Protein AF-A0AAE1CSR0-F1 (afdb_monomer_lite)

Structure (mmCIF, N/CA/C/O backbone):
data_AF-A0AAE1CSR0-F1
#
_entry.id   AF-A0AAE1CSR0-F1
#
loop_
_atom_site.group_PDB
_atom_site.id
_atom_site.type_symbol
_atom_site.label_atom_id
_atom_site.label_alt_id
_atom_site.label_comp_id
_atom_site.label_asym_id
_atom_site.label_entity_id
_atom_site.label_seq_id
_atom_site.pdbx_PDB_ins_code
_atom_site.Cartn_x
_atom_site.Cartn_y
_atom_site.Cartn_z
_atom_site.occupancy
_atom_site.B_iso_or_equiv
_atom_site.auth_seq_id
_atom_site.auth_comp_id
_atom_site.auth_asym_id
_atom_site.auth_atom_id
_atom_site.pdbx_PDB_model_num
ATOM 1 N N . MET A 1 1 ? -35.427 7.237 5.110 1.00 43.56 1 MET A N 1
ATOM 2 C CA . MET A 1 1 ? -34.617 6.532 4.096 1.00 43.56 1 MET A CA 1
ATOM 3 C C . MET A 1 1 ? -33.176 6.600 4.562 1.00 43.56 1 MET A C 1
ATOM 5 O O . MET A 1 1 ? -32.589 7.671 4.486 1.00 43.56 1 MET A O 1
ATOM 9 N N . GLU A 1 2 ? -32.651 5.527 5.153 1.00 47.62 2 GLU A N 1
ATOM 10 C CA . GLU A 1 2 ? -31.220 5.471 5.465 1.00 47.62 2 GLU A CA 1
ATOM 11 C C . GLU A 1 2 ? -30.442 5.306 4.161 1.00 47.62 2 GLU A C 1
ATOM 13 O O . GLU A 1 2 ? -30.769 4.454 3.335 1.00 47.62 2 GLU A O 1
ATOM 18 N N . ALA A 1 3 ? -29.442 6.158 3.948 1.00 57.00 3 ALA A N 1
ATOM 19 C CA . ALA A 1 3 ? -28.520 5.986 2.842 1.00 57.00 3 ALA A CA 1
ATOM 20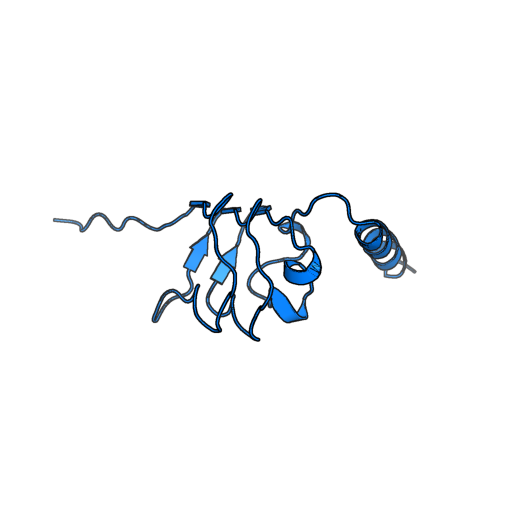 C C . ALA A 1 3 ? -27.727 4.693 3.069 1.00 57.00 3 ALA A C 1
ATOM 22 O O . ALA A 1 3 ? -27.115 4.515 4.122 1.00 57.00 3 ALA A O 1
ATOM 23 N N . ILE A 1 4 ? -27.709 3.803 2.080 1.00 58.78 4 ILE A N 1
ATOM 24 C CA . ILE A 1 4 ? -26.811 2.650 2.082 1.00 58.78 4 ILE A CA 1
ATOM 25 C C . ILE A 1 4 ? -25.391 3.199 1.917 1.00 58.78 4 ILE A C 1
ATOM 27 O O . ILE A 1 4 ? -24.982 3.590 0.826 1.00 58.78 4 ILE A O 1
ATOM 31 N N . ILE A 1 5 ? -24.641 3.281 3.015 1.00 60.94 5 ILE A N 1
ATOM 32 C CA . ILE A 1 5 ? -23.234 3.685 2.985 1.00 60.94 5 ILE A CA 1
ATOM 33 C C . ILE A 1 5 ? -22.405 2.430 2.714 1.00 60.94 5 ILE A C 1
ATOM 35 O O . ILE A 1 5 ? -21.973 1.744 3.641 1.00 60.94 5 ILE A O 1
ATOM 39 N N . THR A 1 6 ? -22.163 2.118 1.442 1.00 64.81 6 THR A N 1
ATOM 40 C CA . THR A 1 6 ? -21.176 1.100 1.064 1.00 64.81 6 THR A CA 1
ATOM 41 C C . THR A 1 6 ? -19.780 1.607 1.407 1.00 64.81 6 THR A C 1
ATOM 43 O O . THR A 1 6 ? -19.253 2.516 0.764 1.00 64.81 6 THR A O 1
ATOM 46 N N . LYS A 1 7 ? -19.179 1.035 2.452 1.00 80.06 7 LYS A N 1
ATOM 47 C CA . LYS A 1 7 ? -17.762 1.235 2.766 1.00 80.06 7 LYS A CA 1
ATOM 48 C C . LYS A 1 7 ? -16.947 0.250 1.941 1.00 80.06 7 LYS A C 1
ATOM 50 O O . LYS A 1 7 ? -17.181 -0.951 2.021 1.00 80.06 7 LYS A O 1
ATOM 55 N N . LEU A 1 8 ? -15.986 0.758 1.178 1.00 86.88 8 LEU A N 1
ATOM 56 C CA . LEU A 1 8 ? -15.003 -0.083 0.508 1.00 86.88 8 LEU A CA 1
ATOM 57 C C . LEU A 1 8 ? -14.151 -0.781 1.577 1.00 86.88 8 LEU A C 1
ATOM 59 O O . LEU A 1 8 ? -13.512 -0.103 2.379 1.00 86.88 8 LEU A O 1
ATOM 63 N N . MET A 1 9 ? -14.191 -2.113 1.610 1.00 91.75 9 MET A N 1
ATOM 64 C CA . MET A 1 9 ? -13.412 -2.937 2.546 1.00 91.75 9 MET A CA 1
ATOM 65 C C . MET A 1 9 ? -12.277 -3.680 1.846 1.00 91.75 9 MET A C 1
ATOM 67 O O . MET A 1 9 ? -11.209 -3.838 2.424 1.00 91.75 9 MET A O 1
ATOM 71 N N . HIS A 1 10 ? -12.485 -4.088 0.599 1.00 93.19 10 HIS A N 1
ATOM 72 C CA . HIS A 1 10 ? -11.519 -4.851 -0.178 1.00 93.19 10 HIS A CA 1
ATOM 73 C C . HIS A 1 10 ? -11.250 -4.101 -1.476 1.00 93.19 10 HIS A C 1
ATOM 75 O O . HIS A 1 10 ? -12.192 -3.758 -2.194 1.00 93.19 10 HIS A O 1
ATOM 81 N N . LEU A 1 11 ? -9.982 -3.820 -1.757 1.00 93.31 11 LEU A N 1
ATOM 82 C CA . LEU A 1 11 ? -9.557 -3.187 -2.999 1.00 93.31 11 LEU A CA 1
ATOM 83 C C . LEU A 1 11 ? -8.589 -4.118 -3.715 1.00 93.31 11 LEU A C 1
ATOM 85 O O . LEU A 1 11 ? -7.451 -4.284 -3.286 1.00 93.31 11 LEU A O 1
ATOM 89 N N . ASN A 1 12 ? -9.051 -4.710 -4.810 1.00 94.69 12 ASN A N 1
ATOM 90 C CA . ASN A 1 12 ? -8.216 -5.533 -5.666 1.00 94.69 12 ASN A CA 1
ATOM 91 C C . ASN A 1 12 ? -7.817 -4.731 -6.913 1.00 94.69 12 ASN A C 1
ATOM 93 O O . ASN A 1 12 ? -8.675 -4.323 -7.696 1.00 94.69 12 ASN A O 1
ATOM 97 N N . LEU A 1 13 ? -6.519 -4.484 -7.058 1.00 93.38 13 LEU A N 1
ATOM 98 C CA . LEU A 1 13 ? -5.888 -3.847 -8.212 1.00 93.38 13 LEU A CA 1
ATOM 99 C C . LEU A 1 13 ? -4.840 -4.778 -8.837 1.00 93.38 13 LEU A C 1
ATOM 101 O O . LEU A 1 13 ? -3.967 -4.309 -9.575 1.00 93.38 13 LEU A O 1
ATOM 105 N N . SER A 1 14 ? -4.890 -6.075 -8.529 1.00 94.75 14 SER A N 1
ATOM 106 C CA . SER A 1 14 ? -3.895 -7.015 -9.006 1.00 94.75 14 SER A CA 1
ATOM 107 C C . SER A 1 14 ? -3.962 -7.205 -10.510 1.00 94.75 14 SER A C 1
ATOM 109 O O . SER A 1 14 ? -4.998 -7.012 -11.151 1.00 94.75 14 SER A O 1
ATOM 111 N N . HIS A 1 15 ? -2.807 -7.524 -11.090 1.00 94.38 15 HIS A N 1
ATOM 112 C CA . HIS A 1 15 ? -2.637 -7.712 -12.530 1.00 94.38 15 HIS A CA 1
ATOM 113 C C . HIS A 1 15 ? -3.102 -6.512 -13.373 1.00 94.38 15 HIS A C 1
ATOM 115 O O . HIS A 1 15 ? -3.517 -6.658 -14.524 1.00 94.38 15 HIS A O 1
ATOM 121 N N . THR A 1 16 ? -3.006 -5.305 -12.815 1.00 92.94 16 THR A N 1
ATOM 122 C CA . THR A 1 16 ? -3.232 -4.056 -13.545 1.00 92.94 16 THR A CA 1
ATOM 123 C C . THR A 1 16 ? -1.910 -3.416 -13.975 1.00 92.94 16 THR A C 1
ATOM 125 O O . THR A 1 16 ? -0.841 -3.658 -13.411 1.00 92.94 16 THR A O 1
ATOM 128 N N . CYS A 1 17 ? -1.962 -2.532 -14.973 1.00 90.62 17 CYS A N 1
ATOM 129 C CA . CYS A 1 17 ? -0.789 -1.805 -15.470 1.00 90.62 17 CYS A CA 1
ATOM 130 C C . CYS A 1 17 ? -0.468 -0.544 -14.647 1.00 90.62 17 CYS A C 1
ATOM 132 O O . CYS A 1 17 ? -0.094 0.489 -15.203 1.00 90.62 17 CYS A O 1
ATOM 134 N N . ILE A 1 18 ? -0.617 -0.599 -13.321 1.00 90.88 18 ILE A N 1
ATOM 135 C CA . ILE A 1 18 ? -0.218 0.511 -12.452 1.00 90.88 18 ILE A CA 1
ATOM 136 C C . ILE A 1 18 ? 1.310 0.589 -12.443 1.00 90.88 18 ILE A C 1
ATOM 138 O O . ILE A 1 18 ? 1.989 -0.320 -11.970 1.00 90.88 18 ILE A O 1
ATOM 142 N N . MET A 1 19 ? 1.847 1.687 -12.976 1.00 90.44 19 MET A N 1
ATOM 143 C CA . MET A 1 19 ? 3.293 1.932 -13.049 1.00 90.44 19 MET A CA 1
ATOM 144 C C . MET A 1 19 ? 3.794 2.913 -11.986 1.00 90.44 19 MET A C 1
ATOM 146 O O . MET A 1 19 ? 4.971 2.884 -11.623 1.00 90.44 19 MET A O 1
ATOM 150 N N . ARG A 1 20 ? 2.909 3.780 -11.485 1.00 90.94 20 ARG A N 1
ATOM 151 C CA . ARG A 1 20 ? 3.233 4.820 -10.508 1.00 90.94 20 ARG A CA 1
ATOM 152 C C . ARG A 1 20 ? 2.142 4.913 -9.454 1.00 90.94 20 ARG A C 1
ATOM 154 O O . ARG A 1 20 ? 0.965 5.019 -9.790 1.00 90.94 20 ARG A O 1
ATOM 161 N N . LEU A 1 21 ? 2.555 4.922 -8.192 1.00 90.19 21 LEU A N 1
ATOM 162 C CA . LEU A 1 21 ? 1.708 5.272 -7.056 1.00 90.19 21 LEU A CA 1
ATOM 163 C C . LEU A 1 21 ? 2.064 6.696 -6.628 1.00 90.19 21 LEU A C 1
ATOM 165 O O . LEU A 1 21 ? 3.072 6.917 -5.956 1.00 90.19 21 LEU A O 1
ATOM 169 N N . ALA A 1 22 ? 1.262 7.667 -7.065 1.00 88.06 22 ALA A N 1
ATOM 170 C CA . ALA A 1 22 ? 1.463 9.067 -6.708 1.00 88.06 22 ALA A CA 1
ATOM 171 C C . ALA A 1 22 ? 1.005 9.340 -5.267 1.00 88.06 22 ALA A C 1
ATOM 173 O O . ALA A 1 22 ? 0.152 8.624 -4.723 1.00 88.06 22 ALA A O 1
ATOM 174 N N . ALA A 1 23 ? 1.538 10.392 -4.653 1.00 84.38 23 ALA A N 1
ATOM 175 C CA . ALA A 1 23 ? 1.142 10.808 -3.318 1.00 84.38 23 ALA A CA 1
ATOM 176 C C . ALA A 1 23 ? -0.379 11.019 -3.259 1.00 84.38 23 ALA A C 1
ATOM 178 O O . ALA A 1 23 ? -0.977 11.567 -4.184 1.00 84.38 23 ALA A O 1
ATOM 179 N N . PHE A 1 24 ? -1.015 10.579 -2.171 1.00 79.75 24 PHE A N 1
ATOM 180 C CA . PHE A 1 24 ? -2.463 10.721 -1.956 1.00 79.75 24 PHE A CA 1
ATOM 181 C C . PHE A 1 24 ? -3.376 9.982 -2.956 1.00 79.75 24 PHE A C 1
ATOM 183 O O . PHE A 1 24 ? -4.594 10.168 -2.902 1.00 79.75 24 PHE A O 1
ATOM 190 N N . THR A 1 25 ? -2.836 9.114 -3.825 1.00 79.25 25 THR A N 1
ATOM 191 C CA . THR A 1 25 ? -3.640 8.310 -4.773 1.00 79.25 25 THR A CA 1
ATOM 192 C C . THR A 1 25 ? -4.674 7.451 -4.045 1.00 79.25 25 THR A C 1
ATOM 194 O O . THR A 1 25 ? -5.803 7.316 -4.503 1.00 79.25 25 THR A O 1
ATOM 197 N N . LEU A 1 26 ? -4.306 6.908 -2.882 1.00 77.50 26 LEU A N 1
ATOM 198 C CA . LEU A 1 26 ? -5.182 6.087 -2.043 1.00 77.50 26 LEU A CA 1
ATOM 199 C C . LEU A 1 26 ? -5.737 6.868 -0.839 1.00 77.50 26 LEU A C 1
ATOM 201 O O . LEU A 1 26 ? -6.078 6.279 0.188 1.00 77.50 26 LEU A O 1
ATOM 205 N N . HIS A 1 27 ? -5.815 8.201 -0.940 1.00 74.62 27 HIS A N 1
ATOM 206 C CA . HIS A 1 27 ? -6.426 9.023 0.099 1.00 74.62 27 HIS A CA 1
ATOM 207 C C . HIS A 1 27 ? -7.945 9.083 -0.093 1.00 74.62 27 HIS A C 1
ATOM 209 O O . HIS A 1 27 ? -8.461 9.425 -1.157 1.00 74.62 27 HIS A O 1
ATOM 215 N N . GLY A 1 28 ? -8.680 8.792 0.977 1.00 61.25 28 GLY A N 1
ATOM 216 C CA . GLY A 1 28 ? -10.138 8.778 0.970 1.00 61.25 28 GLY A CA 1
ATOM 217 C C . GLY A 1 28 ? -10.827 10.132 1.042 1.00 61.25 28 GLY A C 1
ATOM 218 O O . GLY A 1 28 ? -11.912 10.242 1.620 1.00 61.25 28 GLY A O 1
ATOM 219 N N . GLY A 1 29 ? -10.213 11.187 0.508 1.00 67.94 29 GLY A N 1
ATOM 220 C CA . GLY A 1 29 ? -10.704 12.544 0.710 1.00 67.94 29 GLY A CA 1
ATOM 221 C C . GLY A 1 29 ? -10.481 12.999 2.156 1.00 67.94 29 GLY A C 1
ATOM 222 O O . GLY A 1 29 ? -9.417 12.835 2.747 1.00 67.94 29 GLY A O 1
ATOM 223 N N . ARG A 1 30 ? -11.536 13.535 2.782 1.00 60.59 30 ARG A N 1
ATOM 224 C CA . ARG A 1 30 ? -11.489 14.042 4.169 1.00 60.59 30 ARG A CA 1
ATOM 225 C C . ARG A 1 30 ? -11.413 12.945 5.242 1.00 60.59 30 ARG A C 1
ATOM 227 O O . ARG A 1 30 ? -11.349 13.273 6.424 1.00 60.59 30 ARG A O 1
ATOM 234 N N . LYS A 1 31 ? -11.491 11.662 4.870 1.00 67.00 31 LYS A N 1
ATOM 235 C CA . LYS A 1 31 ? -11.490 10.526 5.803 1.00 67.00 31 LYS A CA 1
ATOM 236 C C . LYS A 1 31 ? -10.503 9.459 5.350 1.00 67.00 31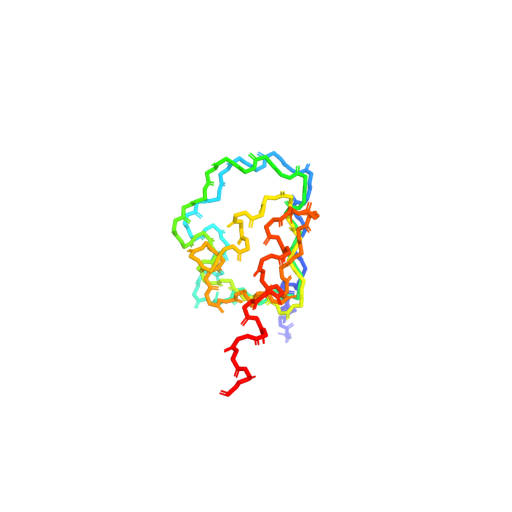 LYS A C 1
ATOM 238 O O . LYS A 1 31 ? -10.308 9.249 4.159 1.00 67.00 31 LYS A O 1
ATOM 243 N N . PHE A 1 32 ? -9.920 8.764 6.321 1.00 75.06 32 PHE A N 1
ATOM 244 C CA . PHE A 1 32 ? -9.062 7.623 6.044 1.00 75.06 32 PHE A CA 1
ATOM 245 C C . PHE A 1 32 ? -9.862 6.509 5.364 1.00 75.06 32 PHE A C 1
ATOM 247 O O . PHE A 1 32 ? -10.944 6.148 5.839 1.00 75.06 32 PHE A O 1
ATOM 254 N N . TRP A 1 33 ? -9.322 5.939 4.289 1.00 87.31 33 TRP A N 1
ATOM 255 C CA . TRP A 1 33 ? -9.796 4.650 3.801 1.00 87.31 33 TRP A CA 1
ATOM 256 C C . TRP A 1 33 ? -9.382 3.578 4.795 1.00 87.31 33 TRP A C 1
ATOM 258 O O . TRP A 1 33 ? -8.237 3.533 5.232 1.00 87.31 33 TRP A O 1
ATOM 268 N N . ARG A 1 34 ? -10.340 2.748 5.196 1.00 90.75 34 ARG A N 1
ATOM 269 C CA . ARG A 1 34 ? -10.113 1.618 6.091 1.00 90.75 34 ARG A CA 1
ATOM 270 C C . ARG A 1 34 ? -10.428 0.361 5.310 1.00 90.75 34 ARG A C 1
ATOM 272 O O . ARG A 1 34 ? -11.595 -0.002 5.202 1.00 90.75 34 ARG A O 1
ATOM 279 N N . LEU A 1 35 ? -9.389 -0.233 4.747 1.00 93.00 35 LEU A N 1
ATOM 280 C CA . LEU A 1 35 ? -9.483 -1.492 4.035 1.00 93.00 35 LEU A CA 1
ATOM 281 C C . LEU A 1 35 ? -9.177 -2.637 4.995 1.00 93.00 35 LEU A C 1
ATOM 283 O O . LEU A 1 35 ? -8.299 -2.535 5.851 1.00 93.00 35 LEU A O 1
ATOM 287 N N . VAL A 1 36 ? -9.915 -3.721 4.831 1.00 95.38 36 VAL A N 1
ATOM 288 C CA . VAL A 1 36 ? -9.553 -5.037 5.342 1.00 95.38 36 VAL A CA 1
ATOM 289 C C . VAL A 1 36 ? -8.396 -5.570 4.501 1.00 95.38 36 VAL A C 1
ATOM 291 O O . VAL A 1 36 ? -7.348 -5.875 5.066 1.00 95.38 36 VAL A O 1
ATOM 294 N N . SER A 1 37 ? -8.539 -5.545 3.167 1.00 95.38 37 SER A N 1
ATOM 295 C CA . SER A 1 37 ? -7.486 -5.993 2.253 1.00 95.38 37 SER A CA 1
ATOM 296 C C . SER A 1 37 ? -7.211 -5.065 1.062 1.00 95.38 37 SER A C 1
ATOM 298 O O . SER A 1 37 ? -8.110 -4.401 0.531 1.00 95.38 37 SER A O 1
ATOM 300 N N . LEU A 1 38 ? -5.941 -5.032 0.649 1.00 95.12 38 LEU A N 1
ATOM 301 C CA . LEU A 1 38 ? -5.435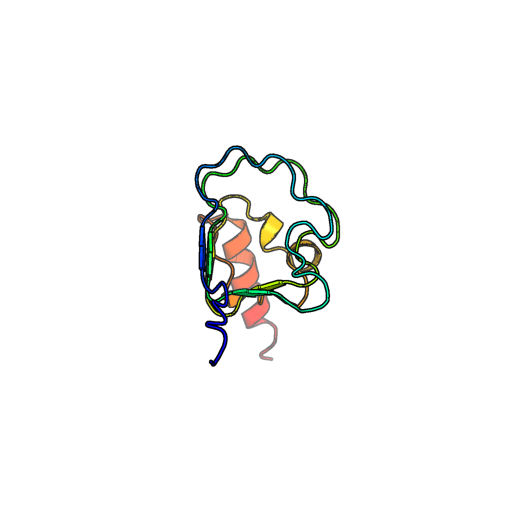 -4.364 -0.550 1.00 95.12 38 LEU A CA 1
ATOM 302 C C . LEU A 1 38 ? -4.568 -5.338 -1.351 1.00 95.12 38 LEU A C 1
ATOM 304 O O . LEU A 1 38 ? -3.542 -5.794 -0.856 1.00 95.12 38 LEU A O 1
ATOM 308 N N . ASP A 1 39 ? -4.927 -5.597 -2.603 1.00 95.31 39 ASP A N 1
ATOM 309 C CA . ASP A 1 39 ? -4.121 -6.432 -3.492 1.00 95.31 39 ASP A CA 1
ATOM 310 C C . ASP A 1 39 ? -3.502 -5.595 -4.620 1.00 95.31 39 ASP A C 1
ATOM 312 O O . ASP A 1 39 ? -4.207 -5.003 -5.440 1.00 95.31 39 ASP A O 1
ATOM 316 N N . LEU A 1 40 ? -2.171 -5.525 -4.617 1.00 93.69 40 LEU A N 1
ATOM 317 C CA . LEU A 1 40 ? -1.307 -4.912 -5.625 1.00 93.69 40 LEU A CA 1
ATOM 318 C C . LEU A 1 40 ? -0.355 -5.960 -6.234 1.00 93.69 40 LEU A C 1
ATOM 320 O O . LEU A 1 40 ? 0.709 -5.607 -6.734 1.00 93.69 40 LEU A O 1
ATOM 324 N N . SER A 1 41 ? -0.670 -7.253 -6.170 1.00 92.69 41 SER A N 1
ATOM 325 C CA . SER A 1 41 ? 0.121 -8.285 -6.856 1.00 92.69 41 SER A CA 1
ATOM 326 C C . SER A 1 41 ? 0.045 -8.129 -8.382 1.00 92.69 41 SER A C 1
ATOM 328 O O . SER A 1 41 ? -0.907 -7.582 -8.934 1.00 92.69 41 SER A O 1
ATOM 330 N N . GLY A 1 42 ? 1.084 -8.531 -9.109 1.00 90.62 42 GLY A N 1
ATOM 331 C CA . GLY A 1 42 ? 1.124 -8.447 -10.569 1.00 90.62 42 GLY A CA 1
ATOM 332 C C . GLY A 1 42 ? 1.100 -7.027 -11.155 1.00 90.62 42 GLY A C 1
ATOM 333 O O . GLY A 1 42 ? 0.879 -6.877 -12.360 1.00 90.62 42 GLY A O 1
ATOM 334 N N . VAL A 1 43 ? 1.307 -5.981 -10.345 1.00 89.25 43 VAL A N 1
ATOM 335 C CA . VAL A 1 43 ? 1.449 -4.597 -10.829 1.00 89.25 43 VAL A CA 1
ATOM 336 C C . VAL A 1 43 ? 2.902 -4.280 -11.178 1.00 89.25 43 VAL A C 1
ATOM 338 O O . VAL A 1 43 ? 3.843 -4.816 -10.599 1.00 89.25 43 VAL A O 1
ATOM 341 N N . HIS A 1 44 ? 3.102 -3.339 -12.098 1.00 87.56 44 HIS A N 1
ATOM 342 C CA . HIS A 1 44 ? 4.427 -2.972 -12.608 1.00 87.56 44 HIS A CA 1
ATOM 343 C C . HIS A 1 44 ? 4.923 -1.657 -11.999 1.00 87.56 44 HIS A C 1
ATOM 345 O O . HIS A 1 44 ? 5.411 -0.777 -12.714 1.00 87.56 44 HIS A O 1
ATOM 351 N N . VAL A 1 45 ? 4.763 -1.499 -10.683 1.00 87.62 45 VAL A N 1
ATOM 352 C CA . VAL A 1 45 ? 5.094 -0.256 -9.978 1.00 87.62 45 VAL A CA 1
ATOM 353 C C . VAL A 1 45 ? 6.601 0.000 -10.045 1.00 87.62 45 VAL A C 1
ATOM 355 O O . VAL A 1 45 ? 7.404 -0.742 -9.488 1.00 87.62 45 VAL A O 1
ATOM 358 N N . LYS A 1 46 ? 6.980 1.083 -10.727 1.00 85.75 46 LYS A N 1
ATOM 359 C CA . LYS A 1 46 ? 8.364 1.567 -10.851 1.00 85.75 46 LYS A CA 1
ATOM 360 C C . LYS A 1 46 ? 8.636 2.741 -9.923 1.00 85.75 46 LYS A C 1
ATOM 362 O O . LYS A 1 46 ? 9.746 2.893 -9.421 1.00 85.75 46 LYS A O 1
ATOM 367 N N . GLU A 1 47 ? 7.611 3.551 -9.683 1.00 88.94 47 GLU A N 1
ATOM 368 C CA . GLU A 1 47 ? 7.705 4.792 -8.925 1.00 88.94 47 GLU A CA 1
ATOM 369 C C . GLU A 1 47 ? 6.656 4.812 -7.817 1.00 88.94 47 GLU A C 1
ATOM 371 O O . GLU A 1 47 ? 5.464 4.608 -8.055 1.00 88.94 47 GLU A O 1
ATOM 376 N N . VAL A 1 48 ? 7.110 5.073 -6.594 1.00 90.00 48 VAL A N 1
ATOM 377 C CA . VAL A 1 48 ? 6.243 5.242 -5.429 1.00 90.00 48 VAL A CA 1
ATOM 378 C C . VAL A 1 48 ? 6.630 6.542 -4.768 1.00 90.00 48 VAL A C 1
ATOM 380 O O . VAL A 1 48 ? 7.751 6.692 -4.283 1.00 90.00 48 VAL A O 1
ATOM 383 N N . GLU A 1 49 ? 5.713 7.496 -4.781 1.00 90.25 49 GLU A N 1
ATOM 384 C CA . GLU A 1 49 ? 5.960 8.783 -4.155 1.00 90.25 49 GLU A CA 1
ATOM 385 C C . GLU A 1 49 ? 5.798 8.705 -2.635 1.00 90.25 49 GLU A C 1
ATOM 387 O O . GLU A 1 49 ? 4.963 7.941 -2.129 1.00 90.25 49 GLU A O 1
ATOM 392 N N . PRO A 1 50 ? 6.540 9.533 -1.880 1.00 85.44 50 PRO A N 1
ATOM 393 C CA . PRO A 1 50 ? 6.321 9.685 -0.451 1.00 85.44 50 PRO A CA 1
ATOM 394 C C . PRO A 1 50 ? 4.852 9.998 -0.147 1.00 85.44 50 PRO A C 1
ATOM 396 O O . PRO A 1 50 ? 4.268 10.938 -0.684 1.00 85.44 50 PRO A O 1
ATOM 399 N N . GLY A 1 51 ? 4.240 9.204 0.731 1.00 85.19 51 GLY A N 1
ATOM 400 C CA . GLY A 1 51 ? 2.835 9.381 1.094 1.00 85.19 51 GLY A CA 1
ATOM 401 C C . GLY A 1 51 ? 1.827 8.840 0.074 1.00 85.19 51 GLY A C 1
ATOM 402 O O . GLY A 1 51 ? 0.653 9.204 0.153 1.00 85.19 51 GLY A O 1
ATOM 403 N N . ALA A 1 52 ? 2.225 7.950 -0.841 1.00 88.62 52 ALA A N 1
ATOM 404 C CA . ALA A 1 52 ? 1.298 7.224 -1.720 1.00 88.62 52 ALA A CA 1
ATOM 405 C C . ALA A 1 52 ? 0.150 6.527 -0.957 1.00 88.62 52 ALA A C 1
ATOM 407 O O . ALA A 1 52 ? -0.999 6.546 -1.401 1.00 88.62 52 ALA A O 1
ATOM 408 N N . PHE A 1 53 ? 0.446 5.993 0.233 1.00 90.25 53 PHE A N 1
ATOM 409 C CA . PHE A 1 53 ? -0.520 5.354 1.137 1.00 90.25 53 PHE A CA 1
ATOM 410 C C . PHE A 1 53 ? -1.024 6.282 2.255 1.00 90.25 53 PHE A C 1
ATOM 412 O O . PHE A 1 53 ? -1.707 5.848 3.184 1.00 90.25 53 PHE A O 1
ATOM 419 N N . ARG A 1 54 ? -0.697 7.580 2.215 1.00 87.31 54 ARG A N 1
ATOM 420 C CA . ARG A 1 54 ? -1.145 8.522 3.245 1.00 87.31 54 ARG A CA 1
ATOM 421 C C . ARG A 1 54 ? -2.665 8.641 3.199 1.00 87.31 54 ARG A C 1
ATOM 423 O O . ARG A 1 54 ? -3.240 8.969 2.167 1.00 87.31 54 ARG A O 1
ATOM 430 N N . GLY A 1 55 ? -3.312 8.424 4.341 1.00 86.62 55 GLY A N 1
ATOM 431 C CA . GLY A 1 55 ? -4.774 8.397 4.405 1.00 86.62 55 GLY A CA 1
ATOM 432 C C . GLY A 1 55 ? -5.380 7.005 4.206 1.00 86.62 55 GLY A C 1
ATOM 433 O O . GLY A 1 55 ? -6.602 6.892 4.233 1.00 86.62 55 GLY A O 1
ATOM 434 N N . LEU A 1 56 ? -4.565 5.957 4.061 1.00 90.44 56 LEU A N 1
ATOM 435 C CA . LEU A 1 56 ? -5.011 4.570 3.982 1.00 90.44 56 LEU A CA 1
ATOM 436 C C . LEU A 1 56 ? -4.643 3.806 5.258 1.00 90.44 56 LEU A C 1
ATOM 438 O O . LEU A 1 56 ? -3.515 3.896 5.738 1.00 90.44 56 LEU A O 1
ATOM 442 N N . LYS A 1 57 ? -5.591 3.033 5.789 1.00 92.25 57 LYS A N 1
ATOM 443 C CA . LYS A 1 57 ? -5.369 2.040 6.837 1.00 92.25 57 LYS A CA 1
ATOM 444 C C . LYS A 1 57 ? -5.741 0.662 6.309 1.00 92.25 57 LYS A C 1
ATOM 446 O O . LYS A 1 57 ? -6.905 0.455 5.969 1.00 92.25 57 LYS A O 1
ATOM 451 N N . VAL A 1 58 ? -4.778 -0.254 6.266 1.00 93.81 58 VAL A N 1
ATOM 452 C CA . VAL A 1 58 ? -5.008 -1.662 5.911 1.00 93.81 58 VAL A CA 1
ATOM 453 C C . VAL A 1 58 ? -4.974 -2.478 7.194 1.00 93.81 58 VAL A C 1
ATOM 455 O O . VAL A 1 58 ? -4.019 -2.379 7.962 1.00 93.81 58 VAL A O 1
ATOM 458 N N . MET A 1 59 ? -6.058 -3.197 7.470 1.00 92.94 59 MET A N 1
ATOM 459 C CA . MET A 1 59 ? -6.275 -3.840 8.763 1.00 92.94 59 MET A CA 1
ATOM 460 C C . MET A 1 59 ? -5.759 -5.273 8.822 1.00 92.94 59 MET A C 1
ATOM 462 O O . MET A 1 59 ? -5.286 -5.664 9.884 1.00 92.94 59 MET A O 1
ATOM 466 N N . GLU A 1 60 ? -5.845 -6.024 7.724 1.00 95.12 60 GLU A N 1
ATOM 467 C CA . GLU A 1 60 ? -5.544 -7.459 7.734 1.00 95.12 60 GLU A CA 1
ATOM 468 C C . GLU A 1 60 ? -4.485 -7.814 6.693 1.00 95.12 60 GLU A C 1
ATOM 470 O O . GLU A 1 60 ? -3.415 -8.273 7.076 1.00 95.12 60 GLU A O 1
ATOM 475 N N . GLU A 1 61 ? -4.720 -7.530 5.407 1.00 94.38 61 GLU A N 1
ATOM 476 C CA . GLU A 1 61 ? -3.872 -8.076 4.335 1.00 94.38 61 GLU A CA 1
ATOM 477 C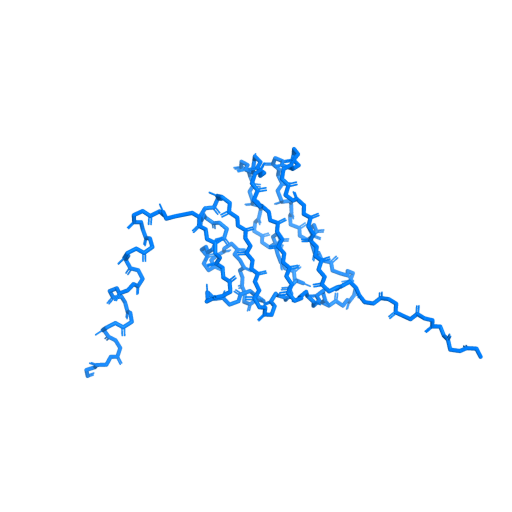 C . GLU A 1 61 ? -3.515 -7.039 3.260 1.00 94.38 61 GLU A C 1
ATOM 479 O O . GLU A 1 61 ? -4.370 -6.362 2.689 1.00 94.38 61 GLU A O 1
ATOM 484 N N . MET A 1 62 ? -2.230 -6.929 2.939 1.00 93.88 62 MET A N 1
ATOM 485 C CA . MET A 1 62 ? -1.700 -6.179 1.806 1.00 93.88 62 MET A CA 1
ATOM 486 C C . MET A 1 62 ? -0.803 -7.093 0.979 1.00 93.88 62 MET A C 1
ATOM 488 O O . MET A 1 62 ? 0.270 -7.466 1.439 1.00 93.88 62 MET A O 1
ATOM 492 N N . HIS A 1 63 ? -1.199 -7.398 -0.253 1.00 93.94 63 HIS A N 1
ATOM 493 C CA . HIS A 1 63 ? -0.398 -8.206 -1.172 1.00 93.94 63 HIS A CA 1
ATOM 494 C C . HIS A 1 63 ? 0.323 -7.325 -2.191 1.00 93.94 63 HIS A C 1
ATOM 496 O O . HIS A 1 63 ? -0.253 -6.377 -2.724 1.00 93.94 63 HIS A O 1
ATOM 502 N N . SER A 1 64 ? 1.594 -7.617 -2.460 1.00 90.44 64 SER A N 1
ATOM 503 C CA . SER A 1 64 ? 2.395 -6.911 -3.463 1.00 90.44 64 SER A CA 1
ATOM 504 C C . SER A 1 64 ? 3.568 -7.765 -3.920 1.00 90.44 64 SER A C 1
ATOM 506 O O . SER A 1 64 ? 4.260 -8.344 -3.091 1.00 90.44 64 SER A O 1
ATOM 508 N N . ASP A 1 65 ? 3.885 -7.743 -5.213 1.00 88.31 65 ASP A N 1
ATOM 509 C CA . ASP A 1 65 ? 5.122 -8.361 -5.720 1.00 88.31 65 ASP A CA 1
ATOM 510 C C . ASP A 1 65 ? 6.347 -7.451 -5.537 1.00 88.31 65 ASP A C 1
ATOM 512 O O . ASP A 1 65 ? 7.494 -7.878 -5.659 1.00 88.31 65 ASP A O 1
ATOM 516 N N . TYR A 1 66 ? 6.115 -6.178 -5.212 1.00 86.75 66 TYR A N 1
ATOM 517 C CA . TYR A 1 66 ? 7.157 -5.191 -4.977 1.00 86.75 66 TYR A CA 1
ATOM 518 C C . TYR A 1 66 ? 7.420 -5.025 -3.477 1.00 86.75 66 TYR A C 1
ATOM 520 O O . TYR A 1 66 ? 6.713 -4.286 -2.785 1.00 86.75 66 TYR A O 1
ATOM 528 N N . PHE A 1 67 ? 8.466 -5.690 -2.976 1.00 84.31 67 PHE A N 1
ATOM 529 C CA . PHE A 1 67 ? 8.834 -5.722 -1.551 1.00 84.31 67 PHE A CA 1
ATOM 530 C C . PHE A 1 67 ? 9.066 -4.338 -0.931 1.00 84.31 67 PHE A C 1
ATOM 532 O O . PHE A 1 67 ? 8.794 -4.129 0.252 1.00 84.31 67 PHE A O 1
ATOM 539 N N . LYS A 1 68 ? 9.515 -3.355 -1.727 1.00 86.56 68 LYS A N 1
ATOM 540 C CA . LYS A 1 68 ? 9.739 -1.987 -1.237 1.00 86.56 68 LYS A CA 1
ATOM 541 C C . LYS A 1 68 ? 8.453 -1.314 -0.763 1.00 86.56 68 LYS A C 1
ATOM 543 O O . LYS A 1 68 ? 8.537 -0.381 0.031 1.00 86.56 68 LYS A O 1
ATOM 548 N N . LEU A 1 69 ? 7.276 -1.786 -1.190 1.00 87.31 69 LEU A N 1
ATOM 549 C CA . LEU A 1 69 ? 6.008 -1.296 -0.646 1.00 87.31 69 LEU A CA 1
ATOM 550 C C . LEU A 1 69 ? 5.862 -1.612 0.843 1.00 87.31 69 LEU A C 1
ATOM 552 O O . LEU A 1 69 ? 5.253 -0.815 1.539 1.00 87.31 69 LEU A O 1
ATOM 556 N N . CYS A 1 70 ? 6.466 -2.691 1.351 1.00 87.50 70 CYS A N 1
ATOM 557 C CA . CYS A 1 70 ? 6.416 -3.049 2.772 1.00 87.50 70 CYS A CA 1
ATOM 558 C C . CYS A 1 70 ? 7.425 -2.278 3.643 1.00 87.50 70 CYS A C 1
ATOM 560 O O . CYS A 1 70 ? 7.366 -2.351 4.877 1.00 87.50 70 CYS A O 1
ATOM 562 N N . CYS A 1 71 ? 8.346 -1.513 3.044 1.00 87.12 71 CYS A N 1
ATOM 563 C CA . CYS A 1 71 ? 9.288 -0.692 3.800 1.00 87.12 71 CYS A CA 1
ATOM 564 C C . CYS A 1 71 ? 8.530 0.374 4.616 1.00 87.12 71 CYS A C 1
ATOM 566 O O . CYS A 1 71 ? 7.669 1.055 4.050 1.00 87.12 71 CYS A O 1
ATOM 568 N N . PRO A 1 72 ? 8.852 0.579 5.912 1.00 86.12 72 PRO A N 1
ATOM 569 C CA . PRO A 1 72 ? 8.160 1.544 6.775 1.00 86.12 72 PRO A CA 1
ATOM 570 C C . PRO A 1 72 ? 8.058 2.955 6.180 1.00 86.12 72 PRO A C 1
ATOM 572 O O . PRO A 1 72 ? 7.041 3.624 6.345 1.00 86.12 72 PRO A O 1
ATOM 575 N N . GLN A 1 73 ? 9.085 3.385 5.439 1.00 85.56 73 GLN A N 1
ATOM 576 C CA . GLN A 1 73 ? 9.142 4.697 4.790 1.00 85.56 73 GLN A CA 1
ATOM 577 C C . GLN A 1 73 ? 8.114 4.847 3.657 1.00 85.56 73 GLN A C 1
ATOM 579 O O . GLN A 1 73 ? 7.696 5.963 3.358 1.00 85.56 73 GLN A O 1
ATOM 584 N N . ILE A 1 74 ? 7.717 3.737 3.027 1.00 88.00 74 ILE A N 1
ATOM 585 C CA . ILE A 1 74 ? 6.782 3.710 1.901 1.00 88.00 74 ILE A CA 1
ATOM 586 C C . ILE A 1 74 ? 5.356 3.447 2.391 1.00 88.00 74 ILE A C 1
ATOM 588 O O . ILE A 1 74 ? 4.478 4.270 2.133 1.00 88.00 74 ILE A O 1
ATOM 592 N N . ARG A 1 75 ? 5.124 2.352 3.133 1.00 87.38 75 ARG A N 1
ATOM 593 C CA . ARG A 1 75 ? 3.780 1.976 3.624 1.00 87.38 75 ARG A CA 1
ATOM 594 C C . ARG A 1 75 ? 3.185 2.973 4.620 1.00 87.38 75 ARG A C 1
ATOM 596 O O . ARG A 1 75 ? 1.967 3.115 4.702 1.00 87.38 75 ARG A O 1
ATOM 603 N N . GLY A 1 76 ? 4.038 3.678 5.362 1.00 87.88 76 GLY A N 1
ATOM 604 C CA . GLY A 1 76 ? 3.622 4.589 6.423 1.00 87.88 76 GLY A CA 1
ATOM 605 C C . GLY A 1 76 ? 2.968 3.879 7.616 1.00 87.88 76 GLY A C 1
ATOM 606 O O . GLY A 1 76 ? 2.908 2.656 7.703 1.00 87.88 76 GLY A O 1
ATOM 607 N N . GLU A 1 77 ? 2.468 4.665 8.567 1.00 88.12 77 GLU A N 1
ATOM 608 C CA . GLU A 1 77 ? 1.937 4.152 9.843 1.00 88.12 77 GLU A CA 1
ATOM 609 C C . GLU A 1 77 ? 0.572 3.457 9.717 1.00 88.12 77 GLU A C 1
ATOM 611 O O . GLU A 1 77 ? 0.178 2.680 10.585 1.00 88.12 77 GLU A O 1
ATOM 616 N N . GLY A 1 78 ? -0.171 3.736 8.643 1.00 89.62 78 GLY A N 1
ATOM 617 C CA . GLY A 1 78 ? -1.515 3.193 8.432 1.00 89.62 78 GLY A CA 1
ATOM 618 C C . GLY A 1 78 ? -1.540 1.712 8.047 1.00 89.62 78 GLY A C 1
ATOM 619 O O . GLY A 1 78 ? -2.584 1.072 8.147 1.00 89.62 78 GLY A O 1
ATOM 620 N N . ILE A 1 79 ? -0.409 1.153 7.627 1.00 91.06 79 ILE A N 1
ATOM 621 C CA . ILE A 1 79 ? -0.293 -0.233 7.172 1.00 91.06 79 ILE A CA 1
ATOM 622 C C . ILE A 1 79 ? 0.747 -0.901 8.070 1.00 91.06 79 ILE A C 1
ATOM 624 O O . ILE A 1 79 ? 1.926 -0.593 7.914 1.00 91.06 79 ILE A O 1
ATOM 628 N N . PRO A 1 80 ? 0.364 -1.749 9.039 1.00 90.25 80 PRO A N 1
ATOM 629 C CA . PRO A 1 80 ? 1.314 -2.456 9.898 1.00 90.25 80 PRO A CA 1
ATOM 630 C C . PRO A 1 80 ? 2.256 -3.389 9.119 1.00 90.25 80 PRO A C 1
ATOM 632 O O . PRO A 1 80 ? 1.969 -3.785 7.999 1.00 90.25 80 PRO A O 1
ATOM 635 N N . ALA A 1 81 ? 3.405 -3.752 9.701 1.00 87.25 81 ALA A N 1
ATOM 636 C CA . ALA A 1 81 ? 4.379 -4.608 9.007 1.00 87.25 81 ALA A CA 1
ATOM 637 C C . ALA A 1 81 ? 3.823 -6.015 8.754 1.00 87.25 81 ALA A C 1
ATOM 639 O O . ALA A 1 81 ? 4.001 -6.566 7.674 1.00 87.25 81 ALA A O 1
ATOM 640 N N . TYR A 1 82 ? 3.126 -6.560 9.755 1.00 86.25 82 TYR A N 1
ATOM 641 C CA . TYR A 1 82 ? 2.599 -7.923 9.743 1.00 86.25 82 TYR A CA 1
ATOM 642 C C . TYR A 1 82 ? 1.473 -8.137 8.724 1.00 86.25 82 TYR A C 1
ATOM 644 O O . TYR A 1 82 ? 1.202 -9.279 8.377 1.00 86.25 82 TYR A O 1
ATOM 652 N N . THR A 1 83 ? 0.823 -7.066 8.253 1.00 90.25 83 THR A N 1
ATOM 653 C CA . THR A 1 83 ? -0.228 -7.158 7.229 1.00 90.25 83 THR A CA 1
ATOM 654 C C . THR A 1 83 ? 0.350 -7.200 5.816 1.00 90.25 83 THR A C 1
ATOM 656 O O . THR A 1 83 ? -0.392 -7.409 4.867 1.00 90.25 83 THR A O 1
ATOM 659 N N . CYS A 1 84 ? 1.653 -6.951 5.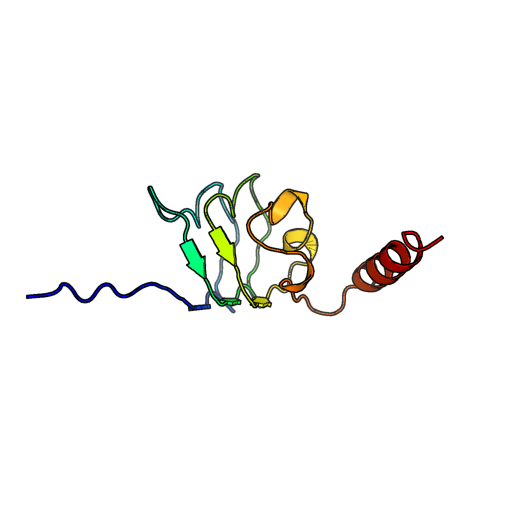637 1.00 90.50 84 CYS A N 1
ATOM 660 C CA . CYS A 1 84 ? 2.269 -6.836 4.321 1.00 90.50 84 CYS A CA 1
ATOM 661 C C . CYS A 1 84 ? 2.864 -8.175 3.874 1.00 90.50 84 CYS A C 1
ATOM 663 O O . CYS A 1 84 ? 3.811 -8.685 4.472 1.00 90.50 84 CYS A O 1
ATOM 665 N N . HIS A 1 85 ? 2.317 -8.725 2.795 1.00 90.00 85 HIS A N 1
ATOM 666 C CA . HIS A 1 85 ? 2.673 -10.011 2.217 1.00 90.00 85 HIS A CA 1
ATOM 667 C C . HIS A 1 85 ? 3.273 -9.804 0.828 1.00 90.00 85 HIS A C 1
ATOM 669 O O . HIS A 1 85 ? 2.601 -9.369 -0.109 1.00 90.00 85 HIS A O 1
ATOM 675 N N . THR A 1 86 ? 4.548 -10.145 0.684 1.00 82.12 86 THR A N 1
ATOM 676 C CA . THR A 1 86 ? 5.246 -10.144 -0.604 1.00 82.12 86 THR A CA 1
ATOM 677 C C . THR A 1 86 ? 5.766 -11.541 -0.911 1.00 82.12 86 THR A C 1
ATOM 679 O O . THR A 1 86 ? 6.050 -12.288 0.032 1.00 82.12 86 THR A O 1
ATOM 682 N N . PRO A 1 87 ? 5.942 -11.911 -2.195 1.00 74.88 87 PRO A N 1
ATOM 683 C CA . PRO A 1 87 ? 6.698 -13.104 -2.552 1.00 74.88 87 PRO A CA 1
ATOM 684 C C . PRO A 1 87 ? 8.043 -13.094 -1.821 1.00 74.88 87 PRO A C 1
ATOM 686 O O . PRO A 1 87 ? 8.616 -12.021 -1.615 1.00 74.88 87 PRO A O 1
ATOM 689 N N . ASN A 1 88 ? 8.514 -14.273 -1.405 1.00 58.19 88 ASN A N 1
ATOM 690 C CA . ASN A 1 88 ? 9.740 -14.440 -0.622 1.00 58.19 88 ASN A CA 1
ATOM 691 C C . ASN A 1 88 ? 10.920 -13.689 -1.258 1.00 58.19 88 ASN A C 1
ATOM 693 O O . ASN A 1 88 ? 11.553 -14.175 -2.194 1.00 58.19 88 ASN A O 1
ATOM 697 N N . ASP A 1 89 ? 11.227 -12.515 -0.716 1.00 54.00 89 ASP A N 1
ATOM 698 C CA . ASP A 1 89 ? 12.485 -11.819 -0.932 1.00 54.00 89 ASP A CA 1
ATOM 699 C C . ASP A 1 89 ? 13.472 -12.336 0.133 1.00 54.00 89 ASP A C 1
ATOM 701 O O . ASP A 1 89 ? 13.097 -12.408 1.310 1.00 54.00 89 ASP A O 1
ATOM 705 N N . PRO A 1 90 ? 14.721 -12.699 -0.210 1.00 51.19 90 PRO A N 1
ATOM 706 C CA . PRO A 1 90 ? 15.760 -13.030 0.768 1.00 51.19 90 PRO A CA 1
ATOM 707 C C . PRO A 1 90 ? 15.928 -11.988 1.894 1.00 51.19 90 PRO A C 1
ATOM 709 O O . PRO A 1 90 ? 16.400 -12.347 2.974 1.00 51.19 90 PRO A O 1
ATOM 712 N N . LEU A 1 91 ? 15.485 -10.739 1.705 1.00 50.47 91 LEU A N 1
ATOM 713 C CA . LEU A 1 91 ? 15.427 -9.702 2.741 1.00 50.47 91 LEU A CA 1
ATOM 714 C C . LEU A 1 91 ? 14.335 -9.918 3.808 1.00 50.47 91 LEU A C 1
ATOM 716 O O . LEU A 1 91 ? 14.491 -9.425 4.926 1.00 50.47 91 LEU A O 1
ATOM 720 N N . SER A 1 92 ? 13.275 -10.687 3.538 1.00 48.50 92 SER A N 1
ATOM 721 C CA . SER A 1 92 ? 12.267 -11.081 4.545 1.00 48.50 92 SER A CA 1
ATOM 722 C C . SER A 1 92 ? 12.896 -11.892 5.690 1.00 48.50 92 SER A C 1
ATOM 724 O O . SER A 1 92 ? 12.532 -11.749 6.858 1.00 48.50 92 SER A O 1
ATOM 726 N N . SER A 1 93 ? 13.966 -12.631 5.388 1.00 47.72 93 SER A N 1
ATOM 727 C CA . SER A 1 93 ? 14.766 -13.369 6.373 1.00 47.72 93 SER A CA 1
ATOM 728 C C . SER A 1 93 ? 15.494 -12.462 7.378 1.00 47.72 93 SER A C 1
ATOM 730 O O . SER A 1 93 ? 15.905 -12.932 8.435 1.00 47.72 93 SER A O 1
ATOM 732 N N . SER A 1 94 ? 15.661 -11.167 7.075 1.00 50.88 94 SER A N 1
ATOM 733 C CA . SER A 1 94 ? 16.382 -10.216 7.937 1.00 50.88 94 SER A CA 1
ATOM 734 C C . SER A 1 94 ? 15.507 -9.570 9.019 1.00 50.88 94 SER A C 1
ATOM 736 O O . SER A 1 94 ? 16.029 -9.161 10.055 1.00 50.88 94 SER A O 1
ATOM 738 N N . PHE A 1 95 ? 14.178 -9.554 8.857 1.00 53.12 95 PHE A N 1
ATOM 739 C CA . PHE A 1 95 ? 13.265 -9.117 9.924 1.00 53.12 95 PHE A CA 1
ATOM 740 C C . PHE A 1 95 ? 13.130 -10.160 11.041 1.00 53.12 95 PHE A C 1
ATOM 742 O O . PHE A 1 95 ? 13.016 -9.780 12.204 1.00 53.12 95 PHE A O 1
ATOM 749 N N . ASN A 1 96 ? 13.268 -11.454 10.722 1.00 49.81 96 ASN A N 1
ATOM 750 C CA . ASN A 1 96 ? 13.348 -12.519 11.731 1.00 49.81 96 ASN A CA 1
ATOM 751 C C . ASN A 1 96 ? 14.583 -12.400 12.643 1.00 49.81 96 ASN A C 1
ATOM 753 O O . ASN A 1 96 ? 14.586 -12.944 13.742 1.00 49.81 96 ASN A O 1
ATOM 757 N N . LEU A 1 97 ? 15.630 -11.683 12.216 1.00 48.22 97 LEU A N 1
ATOM 758 C CA . LEU A 1 97 ? 16.789 -11.403 13.067 1.00 48.22 97 LEU A CA 1
ATOM 759 C C . LEU A 1 97 ? 16.532 -10.236 14.030 1.00 48.22 97 LEU A C 1
ATOM 761 O O . LEU A 1 97 ? 17.023 -10.281 15.150 1.00 48.22 97 LEU A O 1
ATOM 765 N N . LEU A 1 98 ? 15.751 -9.220 13.646 1.00 51.22 98 LEU A N 1
ATOM 766 C CA . LEU A 1 98 ? 15.500 -8.038 14.486 1.00 51.22 98 LEU A CA 1
ATOM 767 C C . LEU A 1 98 ? 14.496 -8.291 15.621 1.00 51.22 98 LEU A C 1
ATOM 769 O O . LEU A 1 98 ? 14.649 -7.699 16.687 1.00 51.22 98 LEU A O 1
ATOM 773 N N . GLU A 1 99 ? 13.530 -9.197 15.445 1.00 52.16 99 GLU A N 1
ATOM 774 C CA . GLU A 1 99 ? 12.626 -9.620 16.534 1.00 52.16 99 GLU A CA 1
ATOM 775 C C . GLU A 1 99 ? 13.354 -10.389 17.650 1.00 52.16 99 GLU A C 1
ATOM 777 O O . GLU A 1 99 ? 12.879 -10.434 18.780 1.00 52.16 99 GLU A O 1
ATOM 782 N N . ASN A 1 100 ? 14.540 -10.944 17.371 1.00 44.06 100 ASN A N 1
ATOM 783 C CA . ASN A 1 100 ? 15.315 -11.706 18.350 1.00 44.06 100 ASN A CA 1
ATOM 784 C C . ASN A 1 100 ? 16.300 -10.844 19.168 1.00 44.06 100 ASN A C 1
ATOM 786 O O . ASN A 1 100 ? 16.922 -11.347 20.098 1.00 44.06 100 ASN A O 1
ATOM 790 N N . PHE A 1 101 ? 16.458 -9.555 18.835 1.00 48.03 101 PHE A N 1
ATOM 791 C CA . PHE A 1 101 ? 17.371 -8.631 19.531 1.00 48.03 101 PHE A CA 1
ATOM 792 C C . PHE A 1 101 ? 16.675 -7.665 20.504 1.00 48.03 101 PHE A C 1
ATOM 794 O O . PHE A 1 101 ? 17.357 -6.917 21.200 1.00 48.03 101 PHE A O 1
ATOM 801 N N . SER A 1 102 ? 15.342 -7.677 20.596 1.00 47.12 102 SER A N 1
ATOM 802 C CA . SER A 1 102 ? 14.582 -6.909 21.599 1.00 47.12 102 SER A CA 1
ATOM 803 C C . SER A 1 102 ? 14.193 -7.725 22.843 1.00 47.12 102 SER A C 1
ATOM 805 O O . SER A 1 102 ? 13.538 -7.192 23.737 1.00 47.12 102 SER A O 1
ATOM 807 N N . ALA A 1 103 ? 14.623 -8.988 22.933 1.00 46.34 103 ALA A N 1
ATOM 808 C CA . ALA A 1 103 ? 14.498 -9.833 24.119 1.00 46.34 103 ALA A CA 1
ATOM 809 C C . ALA A 1 103 ? 15.893 -10.186 24.670 1.00 46.34 103 ALA A C 1
ATOM 811 O O . ALA A 1 103 ? 16.403 -11.286 24.464 1.00 46.34 103 ALA A O 1
ATOM 812 N N . SER A 1 104 ? 16.547 -9.236 25.336 1.00 37.53 104 SER A N 1
ATOM 813 C CA . SER A 1 104 ? 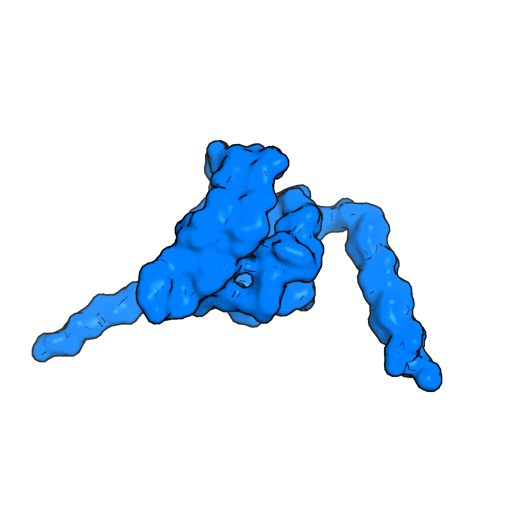17.712 -9.466 26.207 1.00 37.53 104 SER A CA 1
ATOM 814 C C . SER A 1 104 ? 17.749 -8.411 27.299 1.00 37.53 104 SER A C 1
ATOM 816 O O . SER A 1 104 ? 17.521 -7.227 26.963 1.00 37.53 104 SER A O 1
#

Organism: NCBI:txid231223

pLDDT: mean 79.49, std 16.72, range [37.53, 95.38]

InterPro domains:
  IPR032675 Leucine-rich repeat domain superfamily [G3DSA:3.80.10.10] (1-104)

Foldseek 3Di:
DDDPPDQAAEAEPALHADAELDACPQAPPPAAREYCEYEHHNYNHPYADQRSCPSYAHDAAYEYQDCVCLPCRRVDPRYDNNRYDHDDDVCVVVVVVVVVVVPD

Sequence (104 aa):
MEAIITKLMHLNLSHTCIMRLAAFTLHGGRKFWRLVSLDLSGVHVKEVEPGAFRGLKVMEEMHSDYFKLCCPQIRGEGIPAYTCHTPNDPLSSSFNLLENFSAS

Secondary structure (DSSP, 8-state):
---------EEE-TT----EE-TTTT--TTS-EEEEEEEETT----EE-TTTTTTEEEEEEEEES-GGGGSHHHH-TTS-GGGEE-S--TTHHHHHHHTTSS--

Radius of gyration: 15.15 Å; chains: 1; bounding box: 52×28×42 Å